Protein AF-A0A931LAZ2-F1 (afdb_monomer_lite)

Secondary structure (DSSP, 8-state):
-EEEEEEETTEEEEEEEEE-TTS-EEEE-SS-BSSHHHHHHHHHHHHHHHHHHHHHHT-

Foldseek 3Di:
DAKDWDADPVGRFIKIFDADPVRDTPDIDPDTHPDSVVRRVVVVVVVVVVVVVVVVVVD

pLDDT: mean 92.79, std 9.25, range [53.19, 98.44]

Sequence (59 aa):
MQVVAFCTPMRPDWRWRIVNYSGEMVEESYQTFPSIAIAVTEGTVRLNEMVLLDTRHHR

Structure (mmCIF, N/CA/C/O backbone):
data_AF-A0A931LAZ2-F1
#
_entry.id   AF-A0A931LAZ2-F1
#
loop_
_atom_site.group_PDB
_atom_site.id
_atom_site.type_symbol
_atom_site.label_atom_id
_atom_site.label_alt_id
_atom_site.label_comp_id
_atom_site.label_asym_id
_atom_site.label_entity_id
_atom_site.label_seq_id
_atom_site.pdbx_PDB_ins_code
_atom_site.Cartn_x
_atom_site.Cartn_y
_atom_site.Cartn_z
_atom_site.occupancy
_atom_site.B_iso_or_equiv
_atom_site.auth_seq_id
_atom_site.auth_comp_id
_atom_site.auth_asym_id
_atom_site.auth_atom_id
_atom_site.pdbx_PDB_model_num
ATOM 1 N N . MET A 1 1 ? -13.144 -1.087 3.538 1.00 93.31 1 MET A N 1
ATOM 2 C CA . MET A 1 1 ? -12.094 -0.492 2.692 1.00 93.31 1 MET A CA 1
ATOM 3 C C . MET A 1 1 ? -10.790 -1.198 3.005 1.00 93.31 1 MET A C 1
ATOM 5 O O . MET A 1 1 ? -10.632 -1.658 4.130 1.00 93.31 1 MET A O 1
ATOM 9 N N . GLN A 1 2 ? -9.895 -1.317 2.031 1.00 96.62 2 GLN A N 1
ATOM 10 C CA . GLN A 1 2 ? -8.609 -2.003 2.179 1.00 96.62 2 GLN A CA 1
ATOM 11 C C . GLN A 1 2 ? -7.511 -1.259 1.416 1.00 96.62 2 GLN A C 1
ATOM 13 O O . GLN A 1 2 ? -7.796 -0.594 0.419 1.00 96.62 2 GLN A O 1
ATOM 18 N N . VAL A 1 3 ? -6.270 -1.405 1.879 1.00 97.81 3 VAL A N 1
ATOM 19 C CA . VAL A 1 3 ? -5.073 -0.872 1.221 1.00 97.81 3 VAL A CA 1
ATOM 20 C C . VAL A 1 3 ? -4.435 -1.978 0.394 1.00 97.81 3 VAL A C 1
ATOM 22 O O . VAL A 1 3 ? -4.170 -3.064 0.905 1.00 97.81 3 VAL A O 1
ATOM 25 N N . VAL A 1 4 ? -4.156 -1.694 -0.874 1.00 97.62 4 VAL A N 1
ATOM 26 C CA . VAL A 1 4 ? -3.472 -2.607 -1.790 1.00 97.62 4 VAL A CA 1
ATOM 27 C C . VAL A 1 4 ? -2.224 -1.921 -2.314 1.00 97.62 4 VAL A C 1
ATOM 29 O O . VAL A 1 4 ? -2.316 -0.871 -2.946 1.00 97.62 4 VAL A O 1
ATOM 32 N N . ALA A 1 5 ? -1.060 -2.519 -2.078 1.00 97.69 5 ALA A N 1
ATOM 33 C CA . ALA A 1 5 ? 0.185 -2.068 -2.679 1.00 97.69 5 ALA A CA 1
ATOM 34 C C . ALA A 1 5 ? 0.426 -2.775 -4.017 1.00 97.69 5 ALA A C 1
ATOM 36 O O . ALA A 1 5 ? 0.206 -3.980 -4.145 1.00 97.69 5 ALA A O 1
ATOM 37 N N . PHE A 1 6 ? 0.889 -2.025 -5.012 1.00 95.88 6 PHE A N 1
ATOM 38 C CA . PHE A 1 6 ? 1.165 -2.534 -6.349 1.00 95.88 6 PHE A CA 1
ATOM 39 C C . PHE A 1 6 ? 2.364 -1.812 -6.971 1.00 95.88 6 PHE A C 1
ATOM 41 O O . PHE A 1 6 ? 2.657 -0.664 -6.644 1.00 95.88 6 PHE A O 1
ATOM 48 N N . CYS A 1 7 ? 3.043 -2.478 -7.895 1.00 95.31 7 CYS A N 1
ATOM 49 C CA . CYS A 1 7 ? 4.023 -1.884 -8.798 1.00 95.31 7 CYS A CA 1
ATOM 50 C C . CYS A 1 7 ? 3.810 -2.474 -10.199 1.00 95.31 7 CYS A C 1
ATOM 52 O O . CYS A 1 7 ? 3.079 -3.455 -10.364 1.00 95.31 7 CYS A O 1
ATOM 54 N N . THR A 1 8 ? 4.404 -1.870 -11.227 1.00 89.88 8 THR A N 1
ATOM 55 C CA . THR A 1 8 ? 4.307 -2.389 -12.603 1.00 89.88 8 THR A CA 1
ATOM 56 C C . THR A 1 8 ? 5.700 -2.669 -13.152 1.00 89.88 8 THR A C 1
ATOM 58 O O . THR A 1 8 ? 6.635 -1.964 -12.785 1.00 89.88 8 THR A O 1
ATOM 61 N N . PRO A 1 9 ? 5.880 -3.620 -14.082 1.00 88.75 9 PRO A N 1
ATOM 62 C CA . PRO A 1 9 ? 7.199 -3.873 -14.665 1.00 88.75 9 PRO A CA 1
ATOM 63 C C . PRO A 1 9 ? 7.859 -2.629 -15.290 1.00 88.75 9 PRO A C 1
ATOM 65 O O . PRO A 1 9 ? 9.075 -2.496 -15.255 1.00 88.75 9 PRO A O 1
ATOM 68 N N . MET A 1 10 ? 7.064 -1.691 -15.824 1.00 89.94 10 MET A N 1
ATOM 69 C CA . MET A 1 10 ? 7.561 -0.430 -16.400 1.00 89.94 10 MET A CA 1
ATOM 70 C C . MET A 1 10 ? 7.914 0.637 -15.352 1.00 89.94 10 MET A C 1
ATOM 72 O O . MET A 1 10 ? 8.617 1.594 -15.667 1.00 89.94 10 MET A O 1
ATOM 76 N N . ARG A 1 11 ? 7.385 0.514 -14.130 1.00 84.69 11 ARG A N 1
ATOM 77 C CA . ARG A 1 11 ? 7.609 1.425 -13.001 1.00 84.69 11 ARG A CA 1
ATOM 78 C C . ARG A 1 11 ? 7.722 0.577 -11.734 1.00 84.69 11 ARG A C 1
ATOM 80 O O . ARG A 1 11 ? 6.688 0.300 -11.114 1.00 84.69 11 ARG A O 1
ATOM 87 N N . PRO A 1 12 ? 8.941 0.116 -11.401 1.00 87.00 12 PRO A N 1
ATOM 88 C CA . PRO A 1 12 ? 9.157 -0.826 -10.308 1.00 87.00 12 PRO A CA 1
ATOM 89 C C . PRO A 1 12 ? 8.934 -0.197 -8.928 1.00 87.00 12 PRO A C 1
ATOM 91 O O . PRO A 1 12 ? 8.926 -0.918 -7.932 1.00 87.00 12 PRO A O 1
ATOM 94 N N . ASP A 1 13 ? 8.722 1.118 -8.860 1.00 95.19 13 ASP A N 1
ATOM 95 C CA . ASP A 1 13 ? 8.352 1.779 -7.621 1.00 95.19 13 ASP A CA 1
ATOM 96 C C . ASP A 1 13 ? 6.928 1.407 -7.189 1.00 95.19 13 ASP A C 1
ATOM 98 O O . ASP A 1 13 ? 5.990 1.329 -7.991 1.00 95.19 13 ASP A O 1
ATOM 102 N N . TRP A 1 14 ? 6.763 1.200 -5.888 1.00 97.88 14 TRP A N 1
ATOM 103 C CA . TRP A 1 14 ? 5.502 0.812 -5.278 1.00 97.88 14 TRP A CA 1
ATOM 104 C C . TRP A 1 14 ? 4.570 2.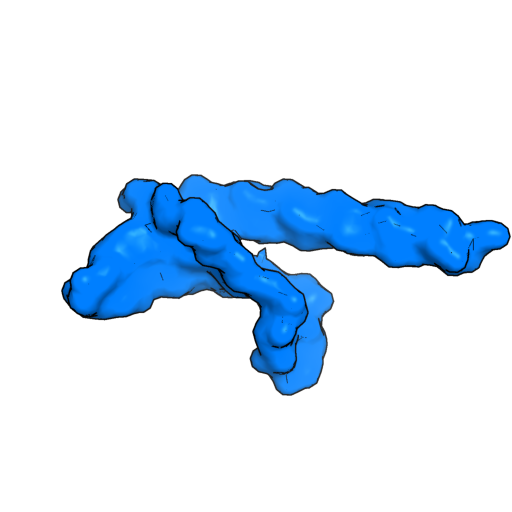007 -5.131 1.00 97.88 14 TRP A C 1
ATOM 106 O O . TRP A 1 14 ? 4.983 3.107 -4.778 1.00 97.88 14 TRP A O 1
ATOM 116 N N . ARG A 1 15 ? 3.284 1.775 -5.343 1.00 97.88 15 ARG A N 1
ATOM 117 C CA . ARG A 1 15 ? 2.187 2.686 -5.015 1.00 97.88 15 ARG A CA 1
ATOM 118 C C . ARG A 1 15 ? 1.182 1.937 -4.159 1.00 97.88 15 ARG A C 1
ATOM 120 O O . ARG A 1 15 ? 1.188 0.704 -4.139 1.00 97.88 15 ARG A O 1
ATOM 127 N N . TRP A 1 16 ? 0.306 2.657 -3.475 1.00 98.44 16 TRP A N 1
ATOM 128 C CA . TRP A 1 16 ? -0.858 2.051 -2.834 1.00 98.44 16 TRP A CA 1
ATOM 129 C C . TRP A 1 16 ? -2.152 2.591 -3.435 1.00 98.44 16 TRP A C 1
ATOM 131 O O . TRP A 1 16 ? -2.208 3.702 -3.961 1.00 98.44 16 TRP A O 1
ATOM 141 N N . ARG A 1 17 ? -3.201 1.777 -3.356 1.00 98.12 17 ARG A N 1
ATOM 142 C CA . ARG A 1 17 ? -4.593 2.147 -3.616 1.00 98.12 17 ARG A CA 1
ATOM 143 C C . ARG A 1 17 ? -5.433 1.814 -2.402 1.00 98.12 17 ARG A C 1
ATOM 145 O O . ARG A 1 17 ? -5.236 0.765 -1.790 1.00 98.12 17 ARG A O 1
ATOM 152 N N . ILE A 1 18 ? -6.397 2.670 -2.100 1.00 98.19 18 ILE A N 1
ATOM 153 C CA . ILE A 1 18 ? -7.499 2.337 -1.204 1.00 98.19 18 ILE A CA 1
ATOM 154 C C . ILE A 1 18 ? -8.665 1.902 -2.078 1.00 98.19 18 ILE A C 1
ATOM 156 O O . ILE A 1 18 ? -9.098 2.645 -2.960 1.00 98.19 18 ILE A O 1
ATOM 160 N N . VAL A 1 19 ? -9.179 0.701 -1.832 1.00 97.75 19 VAL A N 1
ATOM 161 C CA . VAL A 1 19 ? -10.359 0.184 -2.529 1.00 97.75 19 VAL A CA 1
ATOM 162 C C . VAL A 1 19 ? -11.500 -0.071 -1.548 1.00 97.75 19 VAL A C 1
ATOM 164 O O . VAL A 1 19 ? -11.287 -0.436 -0.382 1.00 97.75 19 VAL A O 1
ATOM 167 N N . ASN A 1 20 ? -12.730 0.155 -2.001 1.00 95.19 20 ASN A N 1
ATOM 168 C CA . ASN A 1 20 ? -13.925 -0.141 -1.219 1.00 95.19 20 ASN A CA 1
ATOM 169 C C . ASN A 1 20 ? -14.268 -1.643 -1.273 1.00 95.19 20 ASN A C 1
ATOM 171 O O . ASN A 1 20 ? -13.565 -2.445 -1.888 1.00 95.19 20 ASN A O 1
ATOM 175 N N . TYR A 1 21 ? -15.335 -2.043 -0.579 1.00 92.44 21 TYR A N 1
ATOM 176 C CA . TYR A 1 21 ? -15.751 -3.451 -0.524 1.00 92.44 21 TYR A CA 1
ATOM 177 C C . TYR A 1 21 ? -16.322 -3.973 -1.850 1.00 92.44 21 TYR A C 1
ATOM 179 O O . TYR A 1 21 ? -16.334 -5.180 -2.064 1.00 92.44 21 TYR A O 1
ATOM 187 N N . SER A 1 22 ? -16.732 -3.077 -2.749 1.00 95.50 22 SER A N 1
ATOM 188 C CA . SER A 1 22 ? -17.145 -3.401 -4.118 1.00 95.50 22 SER A CA 1
ATOM 189 C C . SER A 1 22 ? -15.952 -3.571 -5.069 1.00 95.50 22 SER A C 1
ATOM 191 O O . SER A 1 22 ? -16.139 -3.924 -6.229 1.00 95.50 22 SER A O 1
ATOM 193 N N . GLY A 1 23 ? -14.724 -3.320 -4.597 1.00 93.50 23 GLY A N 1
ATOM 194 C CA . GLY A 1 23 ? -13.503 -3.358 -5.402 1.00 93.50 23 GLY A CA 1
ATOM 195 C C . GLY A 1 23 ? -13.212 -2.067 -6.172 1.00 93.50 23 GLY A C 1
ATOM 196 O O . GLY A 1 23 ? -12.246 -2.022 -6.931 1.00 93.50 23 GLY A O 1
ATOM 197 N N . GLU A 1 24 ? -14.001 -1.009 -5.979 1.00 96.62 24 GLU A N 1
ATOM 198 C CA . GLU A 1 24 ? -13.766 0.274 -6.640 1.00 96.62 24 GLU A CA 1
ATOM 199 C C . GLU A 1 24 ? -12.596 1.008 -5.988 1.00 96.62 24 GLU A C 1
ATOM 201 O O . GLU A 1 24 ? -12.456 1.031 -4.760 1.00 96.62 24 GLU A O 1
ATOM 206 N N . MET A 1 25 ? -11.766 1.638 -6.819 1.00 96.44 25 MET A N 1
ATOM 207 C CA . MET A 1 25 ? -10.672 2.486 -6.360 1.00 96.44 25 MET A CA 1
ATOM 208 C C . MET A 1 25 ? -11.227 3.804 -5.828 1.00 96.44 25 MET A C 1
ATOM 210 O O . MET A 1 25 ? -11.831 4.575 -6.568 1.00 96.44 25 MET A O 1
ATOM 214 N N . VAL A 1 26 ? -10.977 4.057 -4.548 1.00 96.62 26 VAL A N 1
ATOM 215 C CA . VAL A 1 26 ? -11.369 5.292 -3.865 1.00 96.62 26 VAL A CA 1
ATOM 216 C C . VAL A 1 26 ? -10.257 6.332 -3.977 1.00 96.62 26 VAL A C 1
ATOM 218 O O . VAL A 1 26 ? -10.524 7.492 -4.266 1.00 96.62 26 VAL A O 1
ATOM 221 N N . GLU A 1 27 ? -9.006 5.916 -3.774 1.00 97.62 27 GLU A N 1
ATOM 222 C CA . GLU A 1 27 ? -7.835 6.796 -3.833 1.00 97.62 27 GLU A CA 1
ATOM 223 C C . GLU A 1 27 ? -6.592 6.000 -4.269 1.00 97.62 27 GLU A C 1
ATOM 225 O O . GLU A 1 27 ? -6.491 4.798 -4.004 1.00 97.62 27 GLU A O 1
ATOM 230 N N . GLU A 1 28 ? -5.643 6.665 -4.929 1.00 97.75 28 GLU A N 1
ATOM 231 C CA . GLU A 1 28 ? -4.321 6.132 -5.280 1.00 97.75 28 GLU A CA 1
ATOM 232 C C . GLU A 1 28 ? -3.234 7.113 -4.832 1.00 97.75 28 GLU A C 1
ATOM 234 O O . GLU A 1 28 ? -3.388 8.329 -4.963 1.00 97.75 28 GLU A O 1
ATOM 239 N N . SER A 1 29 ? -2.105 6.581 -4.361 1.00 97.44 29 SER A N 1
ATOM 240 C CA . SER A 1 29 ? -0.942 7.386 -4.013 1.00 97.44 29 SER A CA 1
ATOM 241 C C . SER A 1 29 ? -0.357 8.104 -5.233 1.00 97.44 29 SER A C 1
ATOM 243 O O . SER A 1 29 ? 0.036 7.491 -6.231 1.00 97.44 29 SER A O 1
ATOM 245 N N . TYR A 1 30 ? -0.197 9.424 -5.130 1.00 95.69 30 TYR A N 1
ATOM 246 C CA . TYR A 1 30 ? 0.579 10.192 -6.109 1.00 95.69 30 TYR A CA 1
ATOM 247 C C . TYR A 1 30 ? 2.076 9.887 -6.007 1.00 95.69 30 TYR A C 1
ATOM 249 O O . TYR A 1 30 ? 2.759 9.789 -7.032 1.00 95.69 30 TYR A O 1
ATOM 257 N N . GLN A 1 31 ? 2.565 9.704 -4.777 1.00 95.75 31 GLN A N 1
ATOM 258 C CA . GLN A 1 31 ? 3.944 9.335 -4.481 1.00 95.75 31 GLN A CA 1
ATOM 259 C C . GLN A 1 31 ? 4.217 7.860 -4.776 1.00 95.75 31 GLN A C 1
ATOM 261 O O . GLN A 1 31 ? 3.309 7.024 -4.840 1.00 95.75 31 GL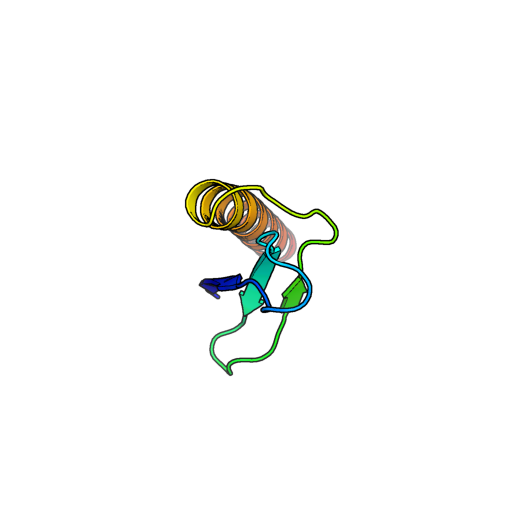N A O 1
ATOM 266 N N . THR A 1 32 ? 5.499 7.570 -4.950 1.00 96.75 32 THR A N 1
ATOM 267 C CA . THR A 1 32 ? 6.041 6.235 -5.170 1.00 96.75 32 THR A CA 1
ATOM 268 C C . THR A 1 32 ? 7.002 5.866 -4.053 1.00 96.75 32 THR A C 1
ATOM 270 O O . THR A 1 32 ? 7.719 6.721 -3.536 1.00 96.75 32 THR A O 1
ATOM 273 N N . PHE A 1 33 ? 7.053 4.582 -3.722 1.00 96.81 33 PHE A N 1
ATOM 274 C CA . PHE A 1 33 ? 7.779 4.061 -2.576 1.00 96.81 33 PHE A CA 1
ATOM 275 C C . PHE A 1 33 ? 8.772 2.976 -2.999 1.00 96.81 33 PHE A C 1
ATOM 277 O O . PHE A 1 33 ? 8.481 2.178 -3.890 1.00 96.81 33 PHE A O 1
ATOM 284 N N . PRO A 1 34 ? 9.932 2.882 -2.332 1.00 94.88 34 PRO A N 1
ATOM 285 C CA . PRO A 1 34 ? 10.961 1.917 -2.707 1.00 94.88 34 PRO A CA 1
ATOM 286 C C . PRO A 1 34 ? 10.644 0.484 -2.252 1.00 94.88 34 PRO A C 1
ATOM 288 O O . PRO A 1 34 ? 11.335 -0.450 -2.649 1.00 94.88 34 PRO A O 1
ATOM 291 N N . SER A 1 35 ? 9.619 0.272 -1.416 1.00 96.12 35 SER A N 1
ATOM 292 C CA . SER A 1 35 ? 9.222 -1.066 -0.968 1.00 96.12 35 SER A CA 1
ATOM 293 C C . SER A 1 35 ? 7.717 -1.196 -0.744 1.00 96.12 35 SER A C 1
ATOM 295 O O . SER A 1 35 ? 7.033 -0.230 -0.391 1.00 96.12 35 SER A O 1
ATOM 297 N N . ILE A 1 36 ? 7.221 -2.430 -0.878 1.00 97.62 36 ILE A N 1
ATOM 298 C CA . ILE A 1 36 ? 5.830 -2.785 -0.579 1.00 97.62 36 ILE A CA 1
ATOM 299 C C . ILE A 1 36 ? 5.448 -2.420 0.859 1.00 97.62 36 ILE A C 1
ATOM 301 O O . ILE A 1 36 ? 4.366 -1.897 1.094 1.00 97.62 36 ILE A O 1
ATOM 305 N N . ALA A 1 37 ? 6.351 -2.641 1.821 1.00 98.12 37 ALA A N 1
ATOM 306 C CA . ALA A 1 37 ? 6.090 -2.384 3.233 1.00 98.12 37 ALA A CA 1
ATOM 307 C C . ALA A 1 37 ? 5.860 -0.892 3.513 1.00 98.12 37 ALA A C 1
ATOM 309 O O . ALA A 1 37 ? 4.950 -0.539 4.264 1.00 98.12 37 ALA A O 1
ATOM 310 N N . ILE A 1 38 ? 6.644 -0.014 2.878 1.00 97.94 38 ILE A N 1
ATOM 311 C CA . ILE A 1 38 ? 6.469 1.437 3.008 1.00 97.94 38 ILE A CA 1
ATOM 312 C C . ILE A 1 38 ? 5.145 1.860 2.363 1.00 97.94 38 ILE A C 1
ATOM 314 O O . ILE A 1 38 ? 4.377 2.579 2.996 1.00 97.94 38 ILE A O 1
ATOM 318 N N . ALA A 1 39 ? 4.836 1.358 1.162 1.00 98.25 39 ALA A N 1
ATOM 319 C CA . ALA A 1 39 ? 3.580 1.671 0.481 1.00 98.25 39 ALA A CA 1
ATOM 320 C C . ALA A 1 39 ? 2.347 1.239 1.297 1.00 98.25 39 ALA A C 1
ATOM 322 O O . ALA A 1 39 ? 1.408 2.015 1.445 1.00 98.25 39 ALA A O 1
ATOM 323 N N . VAL A 1 40 ? 2.353 0.029 1.871 1.00 98.31 40 VAL A N 1
ATOM 324 C CA . VAL A 1 40 ? 1.254 -0.451 2.728 1.00 98.31 40 VAL A CA 1
ATOM 325 C C . VAL A 1 40 ? 1.134 0.389 3.998 1.00 98.31 40 VAL A C 1
ATOM 327 O O . VAL A 1 40 ? 0.020 0.723 4.400 1.00 98.31 40 VAL A O 1
ATOM 330 N N . THR A 1 41 ? 2.257 0.747 4.624 1.00 98.44 41 THR A N 1
ATOM 331 C CA . THR A 1 41 ? 2.254 1.557 5.851 1.00 98.44 41 THR A CA 1
ATOM 332 C C . THR A 1 41 ? 1.653 2.936 5.593 1.00 98.44 41 THR A C 1
ATOM 334 O O . THR A 1 41 ? 0.749 3.344 6.318 1.00 98.44 41 THR A O 1
ATOM 337 N N . GLU A 1 42 ? 2.093 3.625 4.536 1.00 98.44 42 GLU A N 1
ATOM 338 C CA . GLU A 1 42 ? 1.581 4.956 4.186 1.00 98.44 42 GLU A CA 1
ATOM 339 C C . GLU A 1 42 ? 0.093 4.898 3.817 1.00 98.44 42 GLU A C 1
ATOM 341 O O . GLU A 1 42 ? -0.721 5.588 4.427 1.00 98.44 42 GLU A O 1
ATOM 346 N N . GLY A 1 43 ? -0.305 3.959 2.952 1.00 98.06 43 GLY A N 1
ATOM 347 C CA . GLY A 1 43 ? -1.716 3.780 2.606 1.00 98.06 43 GLY A CA 1
ATOM 348 C C . GLY A 1 43 ? -2.604 3.432 3.806 1.00 98.06 43 GLY A C 1
AT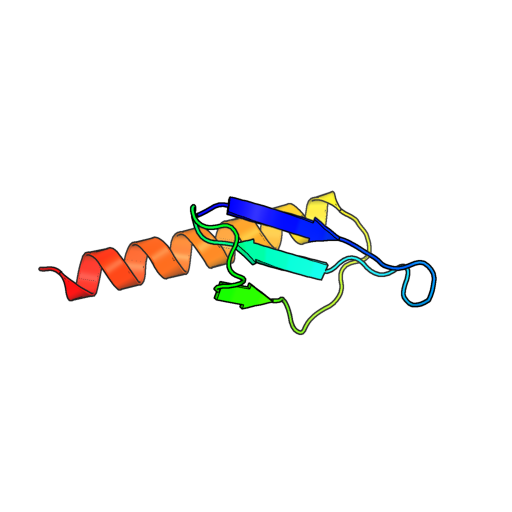OM 349 O O . GLY A 1 43 ? -3.764 3.838 3.851 1.00 98.06 43 GLY A O 1
ATOM 3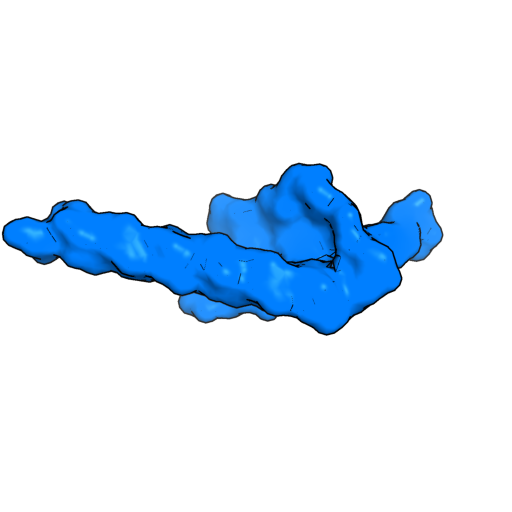50 N N . THR A 1 44 ? -2.077 2.725 4.812 1.00 98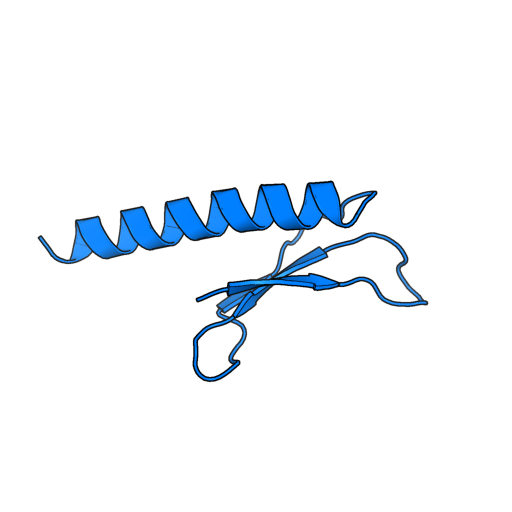.31 44 THR A N 1
ATOM 351 C CA . THR A 1 44 ? -2.816 2.421 6.053 1.00 98.31 44 THR A CA 1
ATOM 352 C C . THR A 1 44 ? -3.033 3.670 6.899 1.00 98.31 44 THR A C 1
ATOM 354 O O . THR A 1 44 ? -4.124 3.859 7.438 1.00 98.31 44 THR A O 1
ATOM 357 N N . VAL A 1 45 ? -2.027 4.546 6.994 1.00 98.06 45 VAL A N 1
ATOM 358 C CA . VAL A 1 45 ? -2.172 5.849 7.661 1.00 98.06 45 VAL A CA 1
ATOM 359 C C . VAL A 1 45 ? -3.259 6.664 6.967 1.00 98.06 45 VAL A C 1
ATOM 361 O O . VAL A 1 45 ? -4.205 7.096 7.626 1.00 98.06 45 VAL A O 1
ATOM 364 N N . ARG A 1 46 ? -3.196 6.776 5.636 1.00 97.62 46 ARG A N 1
ATOM 365 C CA . ARG A 1 46 ? -4.186 7.519 4.854 1.00 97.62 46 ARG A CA 1
ATOM 366 C C . ARG A 1 46 ? -5.606 6.965 5.003 1.00 97.62 46 ARG A C 1
ATOM 368 O O . ARG A 1 46 ? -6.548 7.732 5.195 1.00 97.62 46 ARG A O 1
ATOM 375 N N . LEU A 1 47 ? -5.772 5.640 4.977 1.00 97.06 47 LEU A N 1
ATOM 376 C CA . LEU A 1 47 ? -7.072 5.002 5.198 1.00 97.06 47 LEU A CA 1
ATOM 377 C C . LEU A 1 47 ? -7.648 5.349 6.579 1.00 97.06 47 LEU A C 1
ATOM 379 O O . LEU A 1 47 ? -8.831 5.670 6.687 1.00 97.06 47 LEU A O 1
ATOM 383 N N . ASN A 1 48 ? -6.823 5.320 7.628 1.00 96.56 48 ASN A N 1
ATOM 384 C CA . ASN A 1 48 ? -7.265 5.676 8.977 1.00 96.56 48 ASN A CA 1
ATOM 385 C C . ASN A 1 48 ? -7.729 7.137 9.056 1.00 96.56 48 ASN A C 1
ATOM 387 O O . ASN A 1 48 ? -8.760 7.417 9.667 1.00 96.56 48 ASN A O 1
ATOM 391 N N . GLU A 1 49 ? -7.020 8.066 8.412 1.00 95.62 49 GLU A N 1
ATOM 392 C CA . GLU A 1 49 ? -7.438 9.471 8.333 1.00 95.62 49 GLU A CA 1
ATOM 393 C C . GLU A 1 49 ? -8.797 9.631 7.646 1.00 95.62 49 GLU A C 1
ATOM 395 O O . GLU A 1 49 ? -9.659 10.353 8.149 1.00 95.62 49 GLU A O 1
ATOM 400 N N . MET A 1 50 ? -9.017 8.932 6.528 1.00 93.12 50 MET A N 1
ATOM 401 C CA . MET A 1 50 ? -10.293 8.964 5.809 1.00 93.12 50 MET A CA 1
ATOM 402 C C . MET A 1 50 ? -11.450 8.456 6.674 1.00 93.12 50 MET A C 1
ATOM 404 O O . MET A 1 50 ? -12.486 9.112 6.748 1.00 93.12 50 MET A O 1
ATOM 408 N N . VAL A 1 51 ? -11.267 7.330 7.372 1.00 90.56 51 VAL A N 1
ATOM 409 C CA . VAL A 1 51 ? -12.290 6.764 8.272 1.00 90.56 51 VAL A CA 1
ATOM 410 C C . VAL A 1 51 ? -12.604 7.719 9.429 1.00 90.56 51 VAL A C 1
ATOM 412 O O . VAL A 1 51 ? -13.765 7.885 9.811 1.00 90.56 51 VAL A O 1
ATOM 415 N N . LEU A 1 52 ? -11.587 8.385 9.983 1.00 89.94 52 LEU A N 1
ATOM 416 C CA . LEU A 1 52 ? -11.778 9.372 11.045 1.00 89.94 52 LEU A CA 1
ATOM 417 C C . LEU A 1 52 ? -12.551 10.603 10.560 1.00 89.94 52 LEU A C 1
ATOM 419 O O . LEU A 1 52 ? -13.409 11.095 11.293 1.00 89.94 52 LEU A O 1
ATOM 423 N N . LEU A 1 53 ? -12.259 11.105 9.358 1.00 85.38 53 LEU A N 1
ATOM 424 C CA . LEU A 1 53 ? -12.995 12.221 8.758 1.00 85.38 53 LEU A CA 1
ATOM 425 C C . LEU A 1 53 ? -14.457 11.845 8.517 1.00 85.38 53 LEU A C 1
ATOM 427 O O . LEU A 1 53 ? -15.346 12.580 8.939 1.00 85.38 53 LEU A O 1
ATOM 431 N N . ASP A 1 54 ? -14.705 10.675 7.931 1.00 80.62 54 ASP A N 1
ATOM 432 C CA . ASP A 1 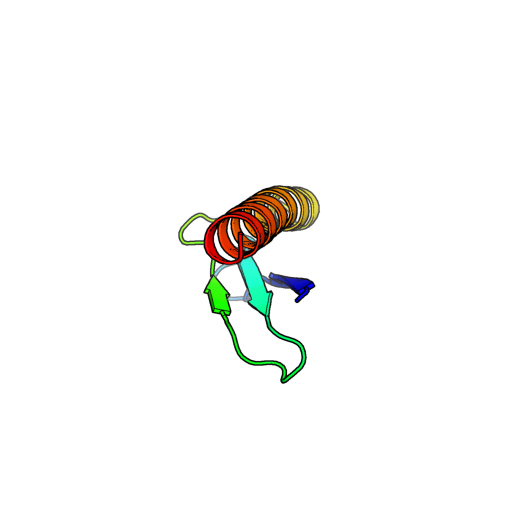54 ? -16.056 10.171 7.683 1.00 80.62 54 ASP A CA 1
ATOM 433 C C . ASP A 1 54 ? -16.874 10.083 8.980 1.00 80.62 54 ASP A C 1
ATOM 435 O O . ASP A 1 54 ? -17.969 10.636 9.082 1.00 80.62 54 ASP A O 1
ATOM 439 N N . THR A 1 55 ? -16.289 9.520 10.040 1.00 77.44 55 THR A N 1
ATOM 440 C CA . THR A 1 55 ? -16.948 9.406 11.353 1.00 77.44 55 THR A CA 1
ATOM 441 C C . THR A 1 55 ? -17.278 10.772 11.971 1.00 77.44 55 THR A C 1
ATOM 443 O O . THR A 1 55 ? -18.267 10.906 12.692 1.00 77.44 55 THR A O 1
ATOM 446 N N . ARG A 1 56 ? -16.466 11.807 11.712 1.00 77.06 56 ARG A N 1
ATOM 447 C CA . ARG A 1 56 ? -16.698 13.171 12.223 1.00 77.06 56 ARG A CA 1
ATOM 448 C C . ARG A 1 56 ? -17.794 13.919 11.470 1.00 77.06 56 ARG A C 1
ATOM 450 O O . ARG A 1 56 ? -18.408 14.794 12.065 1.00 77.06 56 ARG A O 1
ATOM 457 N N . HIS A 1 57 ? -18.044 13.585 10.206 1.00 66.62 57 HIS A N 1
ATOM 458 C CA . HIS A 1 57 ? -19.130 14.176 9.419 1.00 66.62 57 HIS A CA 1
ATOM 459 C C . HIS A 1 57 ? -20.512 13.576 9.733 1.00 66.62 57 HIS A C 1
ATOM 461 O O . HIS A 1 57 ? -21.521 14.159 9.349 1.00 66.62 57 HIS A O 1
ATOM 467 N N . HIS A 1 58 ? -20.562 12.450 10.450 1.00 58.91 58 HIS A N 1
ATOM 468 C CA . HIS A 1 58 ? -21.794 11.744 10.822 1.00 58.91 58 HIS A CA 1
ATOM 469 C C . HIS A 1 58 ? -22.235 11.963 12.290 1.00 58.91 58 HIS A C 1
ATOM 471 O O . HIS A 1 58 ? -23.116 11.248 12.770 1.00 58.91 58 HIS A O 1
ATOM 477 N N . ARG A 1 59 ? -21.633 12.918 13.017 1.00 53.19 59 ARG A N 1
ATOM 478 C CA . ARG A 1 59 ? -22.081 13.378 14.349 1.00 53.19 59 ARG A CA 1
ATOM 479 C C . ARG A 1 59 ? -22.765 14.732 14.260 1.00 53.19 59 ARG A C 1
ATOM 481 O O . ARG A 1 59 ? -23.722 14.919 15.040 1.00 53.19 59 ARG A O 1
#

Radius of gyration: 12.41 Å; chains: 1; bounding box: 33×18×31 Å